Protein AF-A0A8B8FB03-F1 (afdb_monomer_lite)

Organism: NCBI:txid143950

Sequence (115 aa):
MIAVYEKSVIKLVQILDERIKDPSCRKMLEDMKKDVNISDNSKNSIVLYLLRALFVPTTKKAYVDSSGKRCLQKCSIKDSQNSLVMVANTIIELEENMKSRKQKNIPIQPCMLIL

Structure (mmCIF, N/CA/C/O backbone):
data_AF-A0A8B8FB03-F1
#
_entry.id   AF-A0A8B8FB03-F1
#
loop_
_atom_site.group_PDB
_atom_site.id
_atom_site.type_symbol
_atom_site.label_atom_id
_atom_site.label_alt_id
_atom_site.label_comp_id
_atom_site.label_asym_id
_atom_site.label_entity_id
_atom_site.label_seq_id
_atom_site.pdbx_PDB_ins_code
_atom_site.Cartn_x
_atom_site.Cartn_y
_atom_site.Cartn_z
_atom_site.occupancy
_atom_site.B_iso_or_equiv
_atom_site.auth_seq_id
_atom_site.auth_comp_id
_atom_site.auth_asym_id
_atom_site.auth_atom_id
_atom_site.pdbx_PDB_model_num
ATOM 1 N N . MET A 1 1 ? 10.952 -20.623 -6.012 1.00 57.97 1 MET A N 1
ATOM 2 C CA . MET A 1 1 ? 10.113 -19.673 -5.243 1.00 57.97 1 MET A CA 1
ATOM 3 C C . MET A 1 1 ? 10.272 -18.239 -5.763 1.00 57.97 1 MET A C 1
ATOM 5 O O . MET A 1 1 ? 9.269 -17.646 -6.127 1.00 57.97 1 MET A O 1
ATOM 9 N N . ILE A 1 2 ? 11.501 -17.726 -5.928 1.00 59.50 2 ILE A N 1
ATOM 10 C CA . ILE A 1 2 ? 11.785 -16.369 -6.457 1.00 59.50 2 ILE A CA 1
ATOM 11 C C . ILE A 1 2 ? 11.278 -16.157 -7.900 1.00 59.50 2 ILE A C 1
ATOM 13 O O . ILE A 1 2 ? 10.532 -15.219 -8.153 1.00 59.50 2 ILE A O 1
ATOM 17 N N . ALA A 1 3 ? 11.537 -17.093 -8.820 1.00 64.00 3 ALA A N 1
ATOM 18 C CA . ALA A 1 3 ? 11.072 -16.987 -10.215 1.00 64.00 3 ALA A CA 1
ATOM 19 C C . ALA A 1 3 ? 9.532 -16.954 -10.383 1.00 64.00 3 ALA A C 1
ATOM 21 O O . ALA A 1 3 ? 9.011 -16.501 -11.402 1.00 64.00 3 ALA A O 1
ATOM 22 N N . VAL A 1 4 ? 8.780 -17.451 -9.392 1.00 75.62 4 VAL A N 1
ATOM 23 C CA . VAL A 1 4 ? 7.307 -17.371 -9.381 1.00 75.62 4 VAL A CA 1
ATOM 24 C C . VAL A 1 4 ? 6.859 -15.966 -8.981 1.00 75.62 4 VAL A C 1
ATOM 26 O O . VAL A 1 4 ? 5.911 -15.433 -9.559 1.00 75.62 4 VAL A O 1
ATOM 29 N N . TYR A 1 5 ? 7.563 -15.354 -8.028 1.00 76.31 5 TYR A N 1
ATOM 30 C CA . TYR A 1 5 ? 7.312 -13.987 -7.594 1.00 76.31 5 TYR A CA 1
ATOM 31 C C . TYR A 1 5 ? 7.580 -12.984 -8.723 1.00 76.31 5 TYR A C 1
ATOM 33 O O . TYR A 1 5 ? 6.696 -12.194 -9.030 1.00 76.31 5 TYR A O 1
ATOM 41 N N . GLU A 1 6 ? 8.708 -13.082 -9.430 1.00 77.81 6 GLU A N 1
ATOM 42 C CA . GLU A 1 6 ? 9.047 -12.171 -10.541 1.00 77.81 6 GLU A CA 1
ATOM 43 C C . GLU A 1 6 ? 7.978 -12.160 -11.646 1.00 77.81 6 GLU A C 1
ATOM 45 O O . GLU A 1 6 ? 7.510 -11.101 -12.069 1.00 77.81 6 GLU A O 1
ATOM 50 N N . LYS A 1 7 ? 7.503 -13.345 -12.056 1.00 80.81 7 LYS A N 1
ATOM 51 C CA . LYS A 1 7 ? 6.396 -13.467 -13.022 1.00 80.81 7 LYS A CA 1
ATOM 52 C C . LYS A 1 7 ? 5.089 -12.879 -12.487 1.00 80.81 7 LYS A C 1
ATOM 54 O O . LYS A 1 7 ? 4.295 -12.334 -13.255 1.00 80.81 7 LYS A O 1
ATOM 59 N N . SER A 1 8 ? 4.854 -13.005 -11.184 1.00 83.88 8 SER A N 1
ATOM 60 C CA . SER A 1 8 ? 3.655 -12.479 -10.530 1.00 83.88 8 SER A CA 1
ATOM 61 C C . SER A 1 8 ? 3.700 -10.957 -10.405 1.00 83.88 8 SER A C 1
ATOM 63 O O . SER A 1 8 ? 2.679 -10.316 -10.626 1.00 83.88 8 SER A O 1
ATOM 65 N N . VAL A 1 9 ? 4.869 -10.367 -10.137 1.00 84.38 9 VAL A N 1
ATOM 66 C CA . VAL A 1 9 ? 5.064 -8.911 -10.045 1.00 84.38 9 VAL A CA 1
ATOM 67 C C . VAL A 1 9 ? 4.751 -8.225 -11.368 1.00 84.38 9 VAL A C 1
ATOM 69 O O . VAL A 1 9 ? 4.078 -7.201 -11.360 1.00 84.38 9 VAL A O 1
ATOM 72 N N . ILE A 1 10 ? 5.158 -8.794 -12.507 1.00 87.00 10 ILE A N 1
ATOM 73 C CA . ILE A 1 10 ? 4.839 -8.219 -13.826 1.00 87.00 10 ILE A CA 1
ATOM 74 C C . ILE A 1 10 ? 3.320 -8.120 -14.018 1.00 87.00 10 ILE A C 1
ATOM 76 O O . ILE A 1 10 ? 2.802 -7.055 -14.353 1.00 87.00 10 ILE A O 1
ATOM 80 N N . LYS A 1 11 ? 2.594 -9.212 -13.743 1.00 89.19 11 LYS A N 1
ATOM 81 C CA . LYS A 1 11 ? 1.123 -9.223 -13.800 1.00 89.19 11 LYS A CA 1
ATOM 82 C C . LYS A 1 11 ? 0.510 -8.254 -12.793 1.00 89.19 11 LYS A C 1
ATOM 84 O O . LYS A 1 11 ? -0.472 -7.587 -13.094 1.00 89.19 11 LYS A O 1
ATOM 89 N N . LEU A 1 12 ? 1.089 -8.165 -11.600 1.00 88.44 12 LEU A N 1
ATOM 90 C CA . LEU A 1 12 ? 0.611 -7.272 -10.554 1.00 88.44 12 LEU A CA 1
ATOM 91 C C . LEU A 1 12 ? 0.745 -5.805 -10.973 1.00 88.44 12 LEU A C 1
ATOM 93 O O . LEU A 1 12 ? -0.200 -5.046 -10.802 1.00 88.44 12 LEU A O 1
ATOM 97 N N . VAL A 1 13 ? 1.868 -5.418 -11.581 1.00 90.75 13 VAL A N 1
ATOM 98 C CA . VAL A 1 13 ? 2.080 -4.065 -12.118 1.00 90.75 13 VAL A CA 1
ATOM 99 C C . VAL A 1 13 ? 1.054 -3.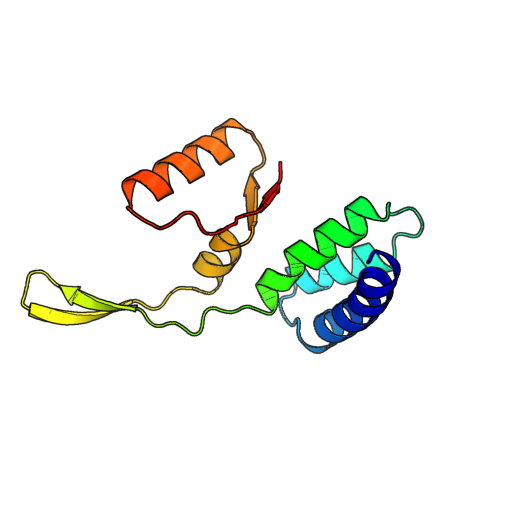734 -13.202 1.00 90.75 13 VAL A C 1
ATOM 101 O O . VAL A 1 13 ? 0.512 -2.633 -13.186 1.00 90.75 13 VAL A O 1
ATOM 104 N N . GLN A 1 14 ? 0.730 -4.679 -14.089 1.00 91.50 14 GLN A N 1
ATOM 105 C CA . GLN A 1 14 ? -0.337 -4.495 -15.084 1.00 91.50 14 GLN A CA 1
ATOM 106 C C . GLN A 1 14 ? -1.698 -4.255 -14.415 1.00 91.50 14 GLN A C 1
ATOM 108 O O . GLN A 1 14 ? -2.388 -3.292 -14.737 1.00 91.50 14 GLN A O 1
ATOM 113 N N . ILE A 1 15 ? -2.055 -5.071 -13.416 1.00 90.94 15 ILE A N 1
ATOM 114 C CA . ILE A 1 15 ? -3.303 -4.902 -12.656 1.00 90.94 15 ILE A CA 1
ATOM 115 C C . ILE A 1 15 ? -3.341 -3.535 -11.959 1.00 90.94 15 ILE A C 1
ATOM 117 O O . ILE A 1 15 ? -4.373 -2.864 -11.980 1.00 90.94 15 ILE A O 1
ATOM 121 N N . LEU A 1 16 ? -2.235 -3.113 -11.340 1.00 90.75 16 LEU A N 1
ATOM 122 C CA . LEU A 1 16 ? -2.126 -1.806 -10.688 1.00 90.75 16 LEU A CA 1
ATOM 123 C C . LEU A 1 16 ? -2.351 -0.674 -11.698 1.00 90.75 16 LEU A C 1
ATOM 125 O O . LEU A 1 16 ? -3.097 0.259 -11.404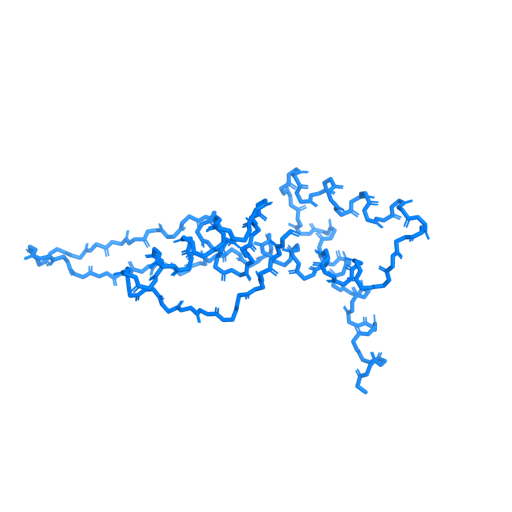 1.00 90.75 16 LEU A O 1
ATOM 129 N N . ASP A 1 17 ? -1.776 -0.783 -12.892 1.00 91.50 17 ASP A N 1
ATOM 130 C CA . ASP A 1 17 ? -1.907 0.222 -13.946 1.00 91.50 17 ASP A CA 1
ATOM 131 C C . ASP A 1 17 ? -3.335 0.348 -14.494 1.00 91.50 17 ASP A C 1
ATOM 133 O O . ASP A 1 17 ? -3.794 1.444 -14.812 1.00 91.50 17 ASP A O 1
ATOM 137 N N . GLU A 1 18 ? -4.080 -0.752 -14.563 1.00 91.38 18 GLU A N 1
ATOM 138 C CA . GLU A 1 18 ? -5.477 -0.742 -15.010 1.00 91.38 18 GLU A CA 1
ATOM 139 C C . GLU A 1 18 ? -6.439 -0.250 -13.920 1.00 91.38 18 GLU A C 1
ATOM 141 O O . GLU A 1 18 ? -7.424 0.444 -14.196 1.00 91.38 18 GLU A O 1
ATOM 146 N N . ARG A 1 19 ? -6.194 -0.645 -12.666 1.00 88.00 19 ARG A N 1
ATOM 147 C CA . ARG A 1 19 ? -7.177 -0.523 -11.580 1.00 88.00 19 ARG A CA 1
ATOM 148 C C . ARG A 1 19 ? -6.973 0.700 -10.695 1.00 88.00 19 ARG A C 1
ATOM 150 O O . ARG A 1 19 ? -7.959 1.196 -10.144 1.00 88.00 19 ARG A O 1
ATOM 157 N N . ILE A 1 20 ? -5.748 1.208 -10.549 1.00 87.94 20 ILE A N 1
ATOM 158 C CA . ILE A 1 20 ? -5.492 2.399 -9.735 1.00 87.94 20 ILE A CA 1
ATOM 159 C C . ILE A 1 20 ? -5.984 3.643 -10.477 1.00 87.94 20 ILE A C 1
ATOM 161 O O . ILE A 1 20 ? -5.550 3.964 -11.584 1.00 87.94 20 ILE A O 1
ATOM 165 N N . LYS A 1 21 ? -6.886 4.379 -9.824 1.00 85.56 21 LYS A N 1
ATOM 166 C CA . LYS A 1 21 ? -7.411 5.671 -10.299 1.00 85.56 21 LYS A CA 1
ATOM 167 C C . LYS A 1 21 ? -7.025 6.844 -9.400 1.00 85.56 21 LYS A C 1
ATOM 169 O O . LYS A 1 21 ? -7.225 7.988 -9.784 1.00 85.56 21 LYS A O 1
ATOM 174 N N . ASP A 1 22 ? -6.486 6.560 -8.215 1.00 84.25 22 ASP A N 1
ATOM 175 C CA . ASP A 1 22 ? -6.027 7.588 -7.286 1.00 84.25 22 ASP A CA 1
ATOM 176 C C . ASP A 1 22 ? -4.834 8.362 -7.889 1.00 84.25 22 ASP A C 1
ATOM 178 O O . ASP A 1 22 ? -3.840 7.723 -8.253 1.00 84.25 22 ASP A O 1
ATOM 182 N N . PRO A 1 23 ? -4.899 9.706 -8.003 1.00 85.94 23 PRO A N 1
ATOM 183 C CA . PRO A 1 23 ? -3.854 10.499 -8.654 1.00 85.94 23 PRO A CA 1
ATOM 184 C C . PRO A 1 23 ? -2.477 10.378 -7.993 1.00 85.94 23 PRO A C 1
ATOM 186 O O . PRO A 1 23 ? -1.463 10.343 -8.690 1.00 85.94 23 PRO A O 1
ATOM 189 N N . SER A 1 24 ? -2.431 10.284 -6.660 1.00 85.50 24 SER A N 1
ATOM 190 C CA . SER A 1 24 ? -1.174 10.167 -5.910 1.00 85.50 24 SER A CA 1
ATOM 191 C C . SER A 1 24 ? -0.506 8.815 -6.173 1.00 85.50 24 SER A C 1
ATOM 193 O O . SER A 1 24 ? 0.668 8.749 -6.539 1.00 85.50 24 SER A O 1
ATOM 195 N N . CYS A 1 25 ? -1.281 7.731 -6.098 1.00 87.19 25 CYS A N 1
ATOM 196 C CA . CYS A 1 25 ? -0.801 6.382 -6.397 1.00 87.19 25 CYS A CA 1
ATOM 197 C C . CYS A 1 25 ? -0.410 6.217 -7.878 1.00 87.19 25 CYS A C 1
ATOM 199 O O . CYS A 1 25 ? 0.581 5.554 -8.177 1.00 87.19 25 CYS A O 1
ATOM 201 N N . ARG A 1 26 ? -1.148 6.847 -8.805 1.00 91.62 26 ARG A N 1
ATOM 202 C CA . ARG A 1 26 ? -0.805 6.890 -10.237 1.00 91.62 26 ARG A CA 1
ATOM 203 C C . ARG A 1 26 ? 0.537 7.559 -10.479 1.00 91.62 26 ARG A C 1
ATOM 205 O O . ARG A 1 26 ? 1.363 6.994 -11.184 1.00 91.62 26 ARG A O 1
ATOM 212 N N . LYS A 1 27 ? 0.759 8.730 -9.877 1.00 91.81 27 LYS A N 1
ATOM 213 C CA . LYS A 1 27 ? 2.032 9.444 -9.992 1.00 91.81 27 LYS A CA 1
ATOM 214 C C . LYS A 1 27 ? 3.192 8.561 -9.529 1.00 91.81 27 LYS A C 1
ATOM 216 O O . LYS A 1 27 ? 4.156 8.402 -10.262 1.00 91.81 27 LYS A O 1
ATOM 221 N N . MET A 1 28 ? 3.044 7.902 -8.379 1.00 90.56 28 MET A N 1
ATOM 222 C CA . MET A 1 28 ? 4.069 7.005 -7.842 1.00 90.56 28 MET A CA 1
ATOM 223 C C . MET A 1 28 ? 4.359 5.801 -8.757 1.00 90.56 28 MET A C 1
ATOM 225 O O . MET A 1 28 ? 5.513 5.407 -8.901 1.00 90.56 28 MET A O 1
ATOM 229 N N . LEU A 1 29 ? 3.332 5.229 -9.399 1.00 91.81 29 LEU A N 1
ATOM 230 C CA . LEU A 1 29 ? 3.502 4.138 -10.364 1.00 91.81 29 LEU A CA 1
ATOM 231 C C . LEU A 1 29 ? 4.243 4.601 -11.628 1.00 91.81 29 LEU A C 1
ATOM 233 O O . LEU A 1 29 ? 5.098 3.881 -12.138 1.00 91.81 29 LEU A O 1
ATOM 237 N N . GLU A 1 30 ? 3.927 5.794 -12.127 1.00 92.56 30 GLU A N 1
ATOM 238 C CA . GLU A 1 30 ? 4.589 6.375 -13.297 1.00 92.56 30 GLU A CA 1
ATOM 239 C C . GLU A 1 30 ? 6.039 6.767 -13.004 1.00 92.56 30 GLU A C 1
ATOM 241 O O . GLU A 1 30 ? 6.920 6.477 -13.812 1.00 92.56 30 GLU A O 1
ATOM 246 N N . ASP A 1 31 ? 6.307 7.356 -11.838 1.00 92.31 31 ASP A N 1
ATOM 247 C CA . ASP A 1 31 ? 7.664 7.686 -11.393 1.00 92.31 31 ASP A CA 1
ATOM 248 C C . ASP A 1 31 ? 8.513 6.405 -11.275 1.00 92.31 31 ASP A C 1
ATOM 250 O O . ASP A 1 31 ? 9.622 6.344 -11.802 1.00 92.31 31 ASP A O 1
ATOM 254 N N . MET A 1 32 ? 7.946 5.330 -10.707 1.00 92.38 32 MET A N 1
ATOM 255 C CA . MET A 1 32 ? 8.588 4.010 -10.630 1.00 92.38 32 MET A CA 1
ATOM 256 C C . MET A 1 32 ? 8.889 3.402 -12.011 1.00 92.38 32 MET A C 1
ATOM 258 O O . MET A 1 32 ? 9.901 2.727 -12.172 1.00 92.38 32 MET A O 1
ATOM 262 N N . LYS A 1 33 ? 8.011 3.586 -13.007 1.00 89.00 33 LYS A N 1
ATOM 263 C CA . LYS A 1 33 ? 8.219 3.071 -14.375 1.00 89.00 33 LYS A CA 1
ATOM 264 C C . LYS A 1 33 ? 9.279 3.862 -15.151 1.00 89.00 33 LYS A C 1
ATOM 266 O O . LYS A 1 33 ? 9.906 3.299 -16.044 1.00 89.00 33 LYS A O 1
ATOM 271 N N . LYS A 1 34 ? 9.425 5.159 -14.861 1.00 91.44 34 LYS A N 1
ATOM 272 C CA . LYS A 1 34 ? 10.357 6.066 -15.553 1.00 91.44 34 LYS A CA 1
ATOM 273 C C . LYS A 1 34 ? 11.772 6.014 -14.989 1.00 91.44 34 LYS A C 1
ATOM 275 O O . LYS A 1 34 ? 12.713 6.315 -15.718 1.00 91.44 34 LYS A O 1
ATOM 280 N N . ASP A 1 35 ? 11.924 5.660 -13.718 1.00 90.31 35 ASP A N 1
ATOM 281 C CA . ASP A 1 35 ? 13.233 5.549 -13.087 1.00 90.31 35 ASP A CA 1
ATOM 282 C C . ASP A 1 35 ? 13.967 4.278 -13.548 1.00 90.31 35 ASP A C 1
ATOM 284 O O . ASP A 1 35 ? 13.633 3.159 -13.162 1.00 90.31 35 ASP A O 1
ATOM 288 N N . VAL A 1 36 ? 14.986 4.462 -14.390 1.00 82.31 36 VAL A N 1
ATOM 289 C CA . VAL A 1 36 ? 15.825 3.380 -14.935 1.00 82.31 36 VAL A CA 1
ATOM 290 C C . VAL A 1 36 ? 16.784 2.814 -13.878 1.00 82.31 36 VAL A C 1
ATOM 292 O O . VAL A 1 36 ? 17.227 1.675 -14.008 1.00 82.31 36 VAL A O 1
ATOM 295 N N . ASN A 1 37 ? 17.085 3.576 -12.822 1.00 88.56 37 ASN A N 1
ATOM 296 C CA . ASN A 1 37 ? 18.060 3.214 -11.789 1.00 88.56 37 ASN A CA 1
ATOM 297 C C . ASN A 1 37 ? 17.407 2.712 -10.494 1.00 88.56 37 ASN A C 1
ATOM 299 O O . ASN A 1 37 ? 18.095 2.512 -9.489 1.00 88.56 37 ASN A O 1
ATOM 303 N N . ILE A 1 38 ? 16.088 2.520 -10.488 1.00 87.62 38 ILE A N 1
ATOM 304 C CA . ILE A 1 38 ? 15.385 2.046 -9.305 1.00 87.62 38 ILE A CA 1
ATOM 305 C C . ILE A 1 38 ? 15.843 0.633 -8.928 1.00 87.62 38 ILE A C 1
ATOM 307 O O . ILE A 1 38 ? 15.859 -0.282 -9.750 1.00 87.62 38 ILE A O 1
ATOM 311 N N . SER A 1 39 ? 16.196 0.436 -7.657 1.00 88.62 39 SER A N 1
ATOM 312 C CA . SER A 1 39 ? 16.546 -0.897 -7.163 1.00 88.62 39 SER A CA 1
ATOM 313 C C . SER A 1 39 ? 15.327 -1.827 -7.164 1.00 88.62 39 SER A C 1
ATOM 315 O O . SER A 1 39 ? 14.196 -1.389 -6.920 1.00 88.62 39 SER A O 1
ATOM 317 N N . ASP A 1 40 ? 15.551 -3.130 -7.340 1.00 84.25 40 ASP A N 1
ATOM 318 C CA . ASP A 1 40 ? 14.476 -4.127 -7.265 1.00 84.25 40 ASP A CA 1
ATOM 319 C C . ASP A 1 40 ? 13.741 -4.088 -5.918 1.00 84.25 40 ASP A C 1
ATOM 321 O O . ASP A 1 40 ? 12.521 -4.242 -5.862 1.00 84.25 40 ASP A O 1
ATOM 325 N N . ASN A 1 41 ? 14.456 -3.807 -4.825 1.00 84.69 41 ASN A N 1
ATOM 326 C CA . ASN A 1 41 ? 13.862 -3.667 -3.495 1.00 84.69 41 ASN A CA 1
ATOM 327 C C . ASN A 1 41 ? 12.916 -2.464 -3.419 1.00 84.69 41 ASN A C 1
ATOM 329 O O . ASN A 1 41 ? 11.804 -2.580 -2.897 1.00 84.69 41 ASN A O 1
ATOM 333 N N . SER A 1 42 ? 13.326 -1.321 -3.970 1.00 85.00 42 SER A N 1
ATOM 334 C CA . SER A 1 42 ? 12.492 -0.117 -4.029 1.00 85.00 42 SER A CA 1
ATOM 335 C C . SER A 1 42 ? 11.246 -0.367 -4.875 1.00 85.00 42 SER A C 1
ATOM 337 O O . SER A 1 42 ? 10.133 -0.072 -4.442 1.00 85.00 42 SER A O 1
ATOM 339 N N . LYS A 1 43 ? 11.413 -0.997 -6.041 1.00 87.50 43 LYS A N 1
ATOM 340 C CA . LYS A 1 43 ? 10.309 -1.370 -6.931 1.00 87.50 43 LYS A CA 1
ATOM 341 C C . LYS A 1 43 ? 9.316 -2.306 -6.242 1.00 87.50 43 LYS A C 1
ATOM 343 O O . LYS A 1 43 ? 8.114 -2.052 -6.265 1.00 87.50 43 LYS A O 1
ATOM 348 N N . ASN A 1 44 ? 9.807 -3.347 -5.573 1.00 86.00 44 ASN A N 1
ATOM 349 C CA . ASN A 1 44 ? 8.974 -4.278 -4.812 1.00 86.00 44 ASN A CA 1
ATOM 350 C C . ASN A 1 44 ? 8.214 -3.574 -3.681 1.00 86.00 44 ASN A C 1
ATOM 352 O O . ASN A 1 44 ? 7.020 -3.808 -3.504 1.00 86.00 44 ASN A O 1
ATOM 356 N N . SER A 1 45 ? 8.874 -2.667 -2.962 1.00 83.94 45 SER A N 1
ATOM 357 C CA . SER A 1 45 ? 8.261 -1.896 -1.877 1.00 83.94 45 SER A CA 1
ATOM 358 C C . SER A 1 45 ? 7.146 -0.980 -2.387 1.00 83.94 45 SER A C 1
ATOM 360 O O . SER A 1 45 ? 6.066 -0.939 -1.798 1.00 83.94 45 SER A O 1
ATOM 362 N N . ILE A 1 46 ? 7.359 -0.301 -3.519 1.00 87.50 46 ILE A N 1
ATOM 363 C CA . ILE A 1 46 ? 6.334 0.534 -4.163 1.00 87.50 46 ILE A CA 1
ATOM 364 C C . ILE A 1 46 ? 5.151 -0.323 -4.615 1.00 87.50 46 ILE A C 1
ATOM 366 O O . ILE A 1 46 ? 4.005 0.018 -4.334 1.00 87.50 46 ILE A O 1
ATOM 370 N N . VAL A 1 47 ? 5.402 -1.457 -5.270 1.00 87.81 47 VAL A N 1
ATOM 371 C CA . VAL A 1 47 ? 4.342 -2.375 -5.709 1.00 87.81 47 VAL A CA 1
ATOM 372 C C . VAL A 1 47 ? 3.503 -2.855 -4.522 1.00 87.81 47 VAL A C 1
ATOM 374 O O . VAL A 1 47 ? 2.274 -2.789 -4.577 1.00 87.81 47 VAL A O 1
ATOM 377 N N . LEU A 1 48 ? 4.148 -3.274 -3.431 1.00 83.88 48 LEU A N 1
ATOM 378 C CA . LEU A 1 48 ? 3.475 -3.694 -2.201 1.00 83.88 48 LEU A CA 1
ATOM 379 C C . LEU A 1 48 ? 2.686 -2.553 -1.550 1.00 83.88 48 LEU A C 1
ATOM 381 O O . LEU A 1 48 ? 1.569 -2.765 -1.081 1.00 83.88 48 LEU A O 1
ATOM 385 N N . TYR A 1 49 ? 3.225 -1.336 -1.561 1.00 83.75 49 TYR A N 1
ATOM 386 C CA . TYR A 1 49 ? 2.528 -0.152 -1.073 1.00 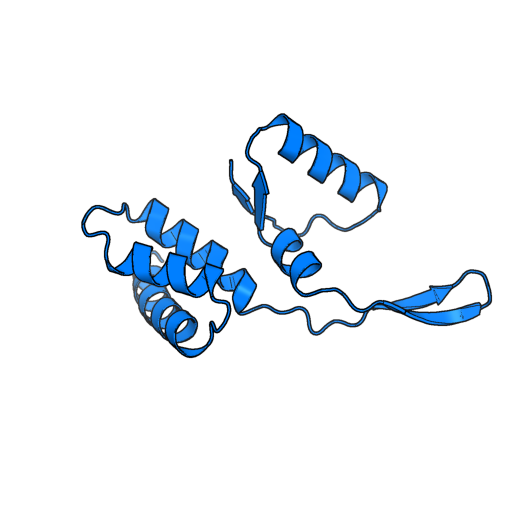83.75 49 TYR A CA 1
ATOM 387 C C . TYR A 1 49 ? 1.274 0.157 -1.894 1.00 83.75 49 TYR A C 1
ATOM 389 O O . TYR A 1 49 ? 0.208 0.402 -1.329 1.00 83.75 49 TYR A O 1
ATOM 397 N N . LEU A 1 50 ? 1.368 0.099 -3.224 1.00 86.75 50 LEU A N 1
ATOM 398 C CA . LEU A 1 50 ? 0.270 0.415 -4.137 1.00 86.75 50 LEU A CA 1
ATOM 399 C C . LEU A 1 50 ? -0.899 -0.580 -4.047 1.00 86.75 50 LEU A C 1
ATOM 401 O O . LEU A 1 50 ? -2.026 -0.215 -4.386 1.00 86.75 50 LEU A O 1
ATOM 405 N N . LEU A 1 51 ? -0.692 -1.785 -3.502 1.00 82.81 51 LEU A N 1
ATOM 406 C CA . LEU A 1 51 ? -1.779 -2.729 -3.204 1.00 82.81 51 LEU A CA 1
ATOM 407 C C . LEU A 1 51 ? -2.873 -2.117 -2.324 1.00 82.81 51 LEU A C 1
ATOM 409 O O . LEU A 1 51 ? -4.045 -2.472 -2.462 1.00 82.81 51 LEU A O 1
ATOM 413 N N . ARG A 1 52 ? -2.531 -1.144 -1.472 1.00 77.88 52 ARG A N 1
ATOM 414 C CA . ARG A 1 52 ? -3.502 -0.423 -0.638 1.00 77.88 52 ARG A CA 1
ATOM 415 C C . ARG A 1 52 ? -4.567 0.326 -1.450 1.00 77.88 52 ARG A C 1
ATOM 417 O O . ARG A 1 52 ? -5.640 0.619 -0.932 1.00 77.88 52 ARG A O 1
ATOM 424 N N . ALA A 1 53 ? -4.264 0.681 -2.700 1.00 79.19 53 ALA A N 1
ATOM 425 C CA . ALA A 1 53 ? -5.205 1.334 -3.604 1.00 79.19 53 ALA A CA 1
ATOM 426 C C . ALA A 1 53 ? -6.153 0.327 -4.280 1.00 79.19 53 ALA A C 1
ATOM 428 O O . ALA A 1 53 ? -7.231 0.715 -4.723 1.00 79.19 53 ALA A O 1
ATOM 429 N N . LEU A 1 54 ? -5.776 -0.956 -4.334 1.00 78.06 54 LEU A N 1
ATOM 430 C CA . LEU A 1 54 ? -6.626 -2.043 -4.829 1.00 78.06 54 LEU A CA 1
ATOM 431 C C . LEU A 1 54 ? -7.513 -2.618 -3.7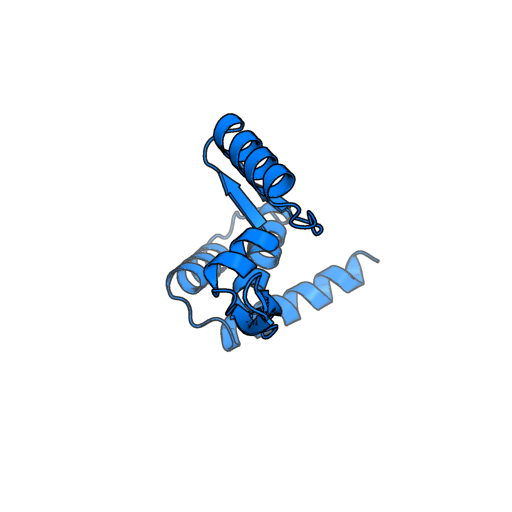24 1.00 78.06 54 LEU A C 1
ATOM 433 O O . LEU A 1 54 ? -8.695 -2.883 -3.942 1.00 78.06 54 LEU A O 1
ATOM 437 N N . PHE A 1 55 ? -6.951 -2.801 -2.529 1.00 71.31 55 PHE A N 1
ATOM 438 C CA . PHE A 1 55 ? -7.644 -3.379 -1.382 1.00 71.31 55 PHE A CA 1
ATOM 439 C C . PHE A 1 55 ? -8.397 -2.311 -0.591 1.00 71.31 55 PHE A C 1
ATOM 441 O O . PHE A 1 55 ? -8.037 -1.944 0.528 1.00 71.31 55 PHE A O 1
ATOM 448 N N . VAL A 1 56 ? -9.479 -1.815 -1.189 1.00 63.91 56 VAL A N 1
ATOM 449 C CA . VAL A 1 56 ? -10.462 -0.991 -0.482 1.00 63.91 56 VAL A CA 1
ATOM 450 C C . VAL A 1 56 ? -11.243 -1.900 0.475 1.00 63.91 56 VAL A C 1
ATOM 452 O O . VAL A 1 56 ? -11.742 -2.942 0.039 1.00 63.91 56 VAL A O 1
ATOM 455 N N . PRO A 1 57 ? -11.393 -1.550 1.765 1.00 55.84 57 PRO A N 1
ATOM 456 C CA . PRO A 1 57 ? -12.122 -2.391 2.687 1.00 55.84 57 PRO A CA 1
ATOM 457 C C . PRO A 1 57 ? -13.596 -2.255 2.327 1.00 55.84 57 PRO A C 1
ATOM 459 O O . PRO A 1 57 ? -14.208 -1.191 2.420 1.00 55.84 57 PRO A O 1
ATOM 462 N N . THR A 1 58 ? -14.184 -3.357 1.893 1.00 53.03 58 THR A N 1
ATOM 463 C CA . THR A 1 58 ? -15.630 -3.462 1.690 1.00 53.03 58 THR A CA 1
ATOM 464 C C . THR A 1 58 ? -16.356 -3.783 2.998 1.00 53.03 58 THR A C 1
ATOM 466 O O . THR A 1 58 ? -17.588 -3.768 3.053 1.00 53.03 58 THR A O 1
ATOM 469 N N . THR A 1 59 ? -15.609 -4.049 4.074 1.00 51.25 59 THR A N 1
ATOM 470 C CA . THR A 1 59 ? -16.133 -4.453 5.374 1.00 51.25 59 THR A CA 1
ATOM 471 C C . THR A 1 59 ? -16.728 -3.267 6.123 1.00 51.25 59 THR A C 1
ATOM 473 O O . THR A 1 59 ? -16.054 -2.423 6.709 1.00 51.25 59 THR A O 1
ATOM 476 N N . LYS A 1 60 ? -18.058 -3.228 6.128 1.00 57.16 60 LYS A N 1
ATOM 477 C CA . LYS A 1 60 ? -18.843 -2.432 7.067 1.00 57.16 60 LYS A CA 1
ATOM 478 C C . LYS A 1 60 ? -18.830 -3.159 8.413 1.00 57.16 60 LYS A C 1
ATOM 480 O O . LYS A 1 60 ? -19.305 -4.291 8.489 1.00 57.16 60 LYS A O 1
ATOM 485 N N . LYS A 1 61 ? -18.310 -2.539 9.473 1.00 63.62 61 LYS A N 1
ATOM 486 C CA . LYS A 1 61 ? -18.385 -3.126 10.819 1.00 63.62 61 LYS A CA 1
ATOM 487 C C . LYS A 1 61 ? -19.748 -2.788 11.416 1.00 63.62 61 LYS A C 1
ATOM 489 O O . LYS A 1 61 ? -20.017 -1.632 11.735 1.00 63.62 61 LYS A O 1
ATOM 494 N N . ALA A 1 62 ? -20.615 -3.786 11.540 1.00 66.75 62 ALA A N 1
ATOM 495 C CA . ALA A 1 62 ? -21.851 -3.654 12.299 1.00 66.75 62 ALA A CA 1
ATOM 496 C C . ALA A 1 62 ? -21.556 -3.886 13.787 1.00 66.75 62 ALA A C 1
ATOM 498 O O . ALA A 1 62 ? -20.867 -4.843 14.138 1.00 66.75 62 ALA A O 1
ATOM 499 N N . TYR A 1 63 ? -22.056 -3.015 14.657 1.00 80.75 63 TYR A N 1
ATOM 500 C CA . TYR A 1 63 ? -21.976 -3.177 16.108 1.00 80.75 63 TYR A CA 1
ATOM 501 C C . TYR A 1 63 ? -23.260 -2.672 16.762 1.00 80.75 63 TYR A C 1
ATOM 503 O O . TYR A 1 63 ? -24.034 -1.943 16.146 1.00 80.75 63 TYR A O 1
ATOM 511 N N . VAL A 1 64 ? -23.504 -3.082 18.001 1.00 81.81 64 VAL A N 1
ATOM 512 C CA . VAL A 1 64 ? -24.589 -2.543 18.822 1.00 81.81 64 VAL A CA 1
ATOM 513 C C . VAL A 1 64 ? -23.955 -1.566 19.802 1.00 81.81 64 VAL A C 1
ATOM 515 O O . VAL A 1 64 ? -22.969 -1.914 20.451 1.00 81.81 64 VAL A O 1
ATOM 518 N N . ASP A 1 65 ? -24.446 -0.331 19.838 1.00 82.12 65 ASP A N 1
ATOM 519 C CA . ASP A 1 65 ? -23.942 0.670 20.778 1.00 82.12 65 ASP A CA 1
ATOM 520 C C . ASP A 1 65 ? -24.473 0.441 22.205 1.00 82.12 65 ASP A C 1
ATOM 522 O O . ASP A 1 65 ? -25.298 -0.439 22.456 1.00 82.12 65 ASP A O 1
ATOM 526 N N . SER A 1 66 ? -23.998 1.244 23.158 1.00 85.56 66 SER A N 1
ATOM 527 C CA . SER A 1 66 ? -24.418 1.173 24.564 1.00 85.56 66 SER A CA 1
ATOM 528 C C . SER A 1 66 ? -25.906 1.471 24.787 1.00 85.56 66 SER A C 1
ATOM 530 O O . SER A 1 66 ? -26.422 1.166 25.858 1.00 85.56 66 SER A O 1
ATOM 532 N N . SER A 1 67 ? -26.603 2.032 23.793 1.00 85.25 67 SER A N 1
ATOM 533 C CA . SER A 1 67 ? -28.050 2.279 23.818 1.00 85.25 67 SER A CA 1
ATOM 534 C C . SER A 1 67 ? -28.871 1.147 23.184 1.00 85.25 67 SER A C 1
ATOM 536 O O . SER A 1 67 ? -30.096 1.229 23.125 1.00 85.25 67 SER A O 1
ATOM 538 N N . GLY A 1 68 ? -28.219 0.081 22.706 1.00 85.19 68 GLY A N 1
ATOM 539 C CA . GLY A 1 68 ? -28.874 -1.053 22.052 1.00 85.19 68 GLY A CA 1
ATOM 540 C C . GLY A 1 68 ? -29.157 -0.842 20.560 1.00 85.19 68 GLY A C 1
ATOM 541 O O . GLY A 1 68 ? -29.755 -1.709 19.916 1.00 85.19 68 GLY A O 1
ATOM 542 N N . LYS A 1 69 ? -28.715 0.273 19.965 1.00 87.25 69 LYS A N 1
ATOM 543 C CA . LYS A 1 69 ? -28.952 0.578 18.551 1.00 87.25 69 LYS A CA 1
ATOM 544 C C . LYS A 1 69 ? -27.896 -0.088 17.672 1.00 87.25 69 LYS A C 1
ATOM 546 O O . LYS A 1 69 ? -26.693 -0.000 17.917 1.00 87.25 69 LYS A O 1
ATOM 551 N N . ARG A 1 70 ? -28.350 -0.738 16.593 1.00 82.50 70 ARG A N 1
ATOM 552 C CA . ARG A 1 70 ? -27.458 -1.279 15.556 1.00 82.50 70 ARG A CA 1
ATOM 553 C C . ARG A 1 70 ? -26.840 -0.131 14.763 1.00 82.50 70 ARG A C 1
ATOM 555 O O . ARG A 1 70 ? -27.532 0.577 14.033 1.00 82.50 70 ARG A O 1
ATOM 562 N N . CYS A 1 71 ? -25.532 0.010 14.891 1.00 78.00 71 CYS A N 1
ATOM 563 C CA . CYS A 1 71 ? -24.714 0.990 14.205 1.00 78.00 71 CYS A CA 1
ATOM 564 C C .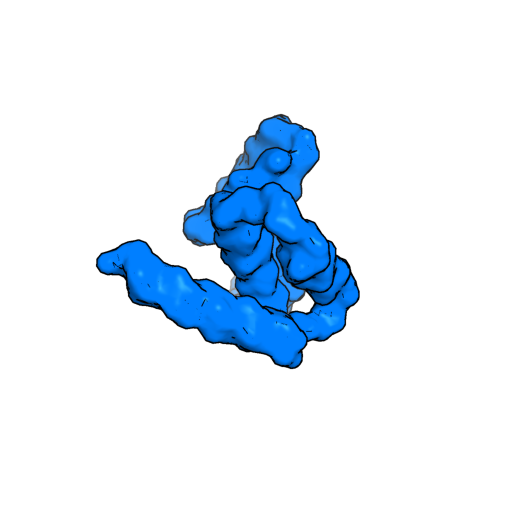 CYS A 1 71 ? -23.838 0.314 13.148 1.00 78.00 71 CYS A C 1
ATOM 566 O O . CYS A 1 71 ? -23.407 -0.832 13.288 1.00 78.00 71 CYS A O 1
ATOM 568 N N . LEU A 1 72 ? -23.573 1.044 12.066 1.00 74.81 72 LEU A N 1
ATOM 569 C CA . LEU A 1 72 ? -22.738 0.588 10.965 1.00 74.81 72 LEU A CA 1
ATOM 570 C C . LEU A 1 72 ? -21.557 1.544 10.817 1.00 74.81 72 LEU A C 1
ATOM 572 O O . LEU A 1 72 ? -21.707 2.654 10.306 1.00 74.81 72 LEU A O 1
ATOM 576 N N . GLN A 1 73 ? -20.377 1.112 11.250 1.00 71.19 73 GLN A N 1
ATOM 577 C CA . GLN A 1 73 ? -19.151 1.864 11.036 1.00 71.19 73 GLN A CA 1
ATOM 578 C C . GLN A 1 73 ? -18.663 1.614 9.610 1.00 71.19 73 GLN A C 1
ATOM 580 O O . GLN A 1 73 ? -18.295 0.496 9.236 1.00 71.19 73 GLN A O 1
ATOM 585 N N . LYS A 1 74 ? -18.678 2.673 8.800 1.00 61.44 74 LYS A N 1
ATOM 586 C CA . LYS A 1 74 ? -17.999 2.689 7.506 1.00 61.44 74 LYS A CA 1
ATOM 587 C C . LYS A 1 74 ? -16.511 2.913 7.773 1.00 61.44 74 LYS A C 1
ATOM 589 O O . LYS A 1 74 ? -16.148 3.965 8.290 1.00 61.44 74 LYS A O 1
ATOM 594 N N . CYS A 1 75 ? -15.666 1.944 7.440 1.00 59.28 75 CYS A N 1
ATOM 595 C CA . CYS A 1 75 ? -14.228 2.187 7.353 1.00 59.28 75 CYS A CA 1
ATOM 596 C C . CYS A 1 75 ? -13.972 3.106 6.156 1.00 59.28 75 CYS A C 1
ATOM 598 O O . CYS A 1 75 ? -14.480 2.846 5.062 1.00 59.28 75 CYS A O 1
ATOM 600 N N . SER A 1 76 ? -13.235 4.200 6.354 1.00 60.41 76 SER A N 1
ATOM 601 C CA . SER A 1 76 ? -12.826 5.026 5.220 1.00 60.41 76 SER A CA 1
ATOM 602 C C . SER A 1 76 ? -11.736 4.309 4.419 1.00 60.41 76 SER A C 1
ATOM 604 O O . SER A 1 76 ? -11.018 3.450 4.933 1.00 60.41 76 SER A O 1
ATOM 606 N N . ILE A 1 77 ? -11.579 4.689 3.149 1.00 61.59 77 ILE A N 1
ATOM 607 C CA . ILE A 1 77 ? -10.472 4.217 2.303 1.00 61.59 77 ILE A CA 1
ATOM 608 C C . ILE A 1 77 ? -9.130 4.488 3.008 1.00 61.59 77 ILE A C 1
ATOM 610 O O . ILE A 1 77 ? -8.267 3.615 3.057 1.00 61.59 77 ILE A O 1
ATOM 614 N N . LYS A 1 78 ? -9.003 5.661 3.642 1.00 63.62 78 LYS A N 1
ATOM 615 C CA . LYS A 1 78 ? -7.824 6.072 4.414 1.00 63.62 78 LYS A CA 1
ATOM 616 C C . LYS A 1 78 ? -7.544 5.140 5.600 1.00 63.62 78 LYS A C 1
ATOM 618 O O . LYS A 1 78 ? -6.389 4.793 5.834 1.00 63.62 78 LYS A O 1
ATOM 623 N N . ASP A 1 79 ? -8.577 4.684 6.309 1.00 61.59 79 ASP A N 1
ATOM 624 C CA . ASP A 1 79 ? -8.415 3.771 7.451 1.00 61.59 79 ASP A CA 1
ATOM 625 C C . ASP A 1 79 ? -7.841 2.410 7.025 1.00 61.59 79 ASP A C 1
ATOM 627 O O . ASP A 1 79 ? -6.995 1.856 7.725 1.00 61.59 79 ASP A O 1
ATOM 631 N N . SER A 1 80 ? -8.232 1.909 5.849 1.00 60.81 80 SER A N 1
ATOM 632 C CA . SER A 1 80 ? -7.672 0.680 5.258 1.00 60.81 80 SER A CA 1
ATOM 633 C C . SER A 1 80 ? -6.251 0.834 4.767 1.00 60.81 80 SER A C 1
ATOM 635 O O . SER A 1 80 ? -5.414 -0.052 4.915 1.00 60.81 80 SER A O 1
ATOM 637 N N . GLN A 1 81 ? -5.981 1.958 4.107 1.00 63.97 81 GLN A N 1
ATOM 638 C CA . GLN A 1 81 ? -4.666 2.203 3.540 1.00 63.97 81 GLN A CA 1
ATOM 639 C C . GLN A 1 81 ? -3.629 2.246 4.656 1.00 63.97 81 GLN A C 1
ATOM 641 O O . GLN A 1 81 ? -2.579 1.614 4.549 1.00 63.97 81 GLN A O 1
ATOM 646 N N . ASN A 1 82 ? -3.991 2.889 5.766 1.00 65.06 82 ASN A N 1
ATOM 647 C CA . ASN A 1 82 ? -3.174 2.931 6.964 1.00 65.06 82 ASN A CA 1
ATOM 648 C C . ASN A 1 82 ? -3.097 1.566 7.670 1.00 65.06 82 ASN A C 1
ATOM 650 O O . ASN A 1 82 ? -2.153 1.339 8.426 1.00 65.06 82 ASN A O 1
ATOM 654 N N . SER A 1 83 ? -4.073 0.660 7.524 1.00 65.06 83 SER A N 1
ATOM 655 C CA . SER A 1 83 ? -3.997 -0.667 8.157 1.00 65.06 83 SER A CA 1
ATOM 656 C C . SER A 1 83 ? -2.981 -1.587 7.480 1.00 65.06 83 SER A C 1
ATOM 658 O O . SER A 1 83 ? -2.388 -2.409 8.169 1.00 65.06 83 SER A O 1
ATOM 660 N N . LEU A 1 84 ? -2.745 -1.414 6.174 1.00 67.00 84 LEU A N 1
ATOM 661 C CA . LEU A 1 84 ? -1.793 -2.217 5.398 1.00 67.00 84 LEU A CA 1
ATOM 662 C C . LEU A 1 84 ? -0.357 -1.669 5.450 1.00 67.00 84 LEU A C 1
ATOM 664 O O . LEU A 1 84 ? 0.581 -2.442 5.636 1.00 67.00 84 LEU A O 1
ATOM 668 N N . VAL A 1 85 ? -0.178 -0.349 5.305 1.00 74.50 85 VAL A N 1
ATOM 669 C CA . VAL A 1 85 ? 1.143 0.300 5.367 1.00 74.50 85 VAL A CA 1
ATOM 670 C C . VAL A 1 85 ? 1.075 1.573 6.199 1.00 74.50 85 VAL A C 1
ATOM 672 O O . VAL A 1 85 ? 0.271 2.462 5.916 1.00 74.50 85 VAL A O 1
ATOM 675 N N . MET A 1 86 ? 1.941 1.672 7.203 1.00 76.19 86 MET A N 1
ATOM 676 C CA . MET A 1 86 ? 2.135 2.871 8.008 1.00 76.19 86 MET A CA 1
ATOM 677 C C . MET A 1 86 ? 3.405 3.571 7.536 1.00 76.19 86 MET A C 1
ATOM 679 O O . MET A 1 86 ? 4.498 3.024 7.661 1.00 76.19 86 MET A O 1
ATOM 683 N N . VAL A 1 87 ? 3.233 4.765 6.975 1.00 77.62 87 VAL A N 1
ATOM 684 C CA . VAL A 1 87 ? 4.331 5.636 6.549 1.00 77.62 87 VAL A CA 1
ATOM 685 C C . VAL A 1 87 ? 4.406 6.791 7.537 1.00 77.62 87 VAL A C 1
ATOM 687 O O . VAL A 1 87 ? 3.378 7.423 7.791 1.00 77.62 87 VAL A O 1
ATOM 690 N N . ALA A 1 88 ? 5.583 7.044 8.095 1.00 82.19 88 ALA A N 1
ATOM 691 C CA . ALA A 1 88 ? 5.826 8.134 9.034 1.00 82.19 88 ALA A CA 1
ATOM 692 C C . ALA A 1 88 ? 7.180 8.770 8.731 1.00 82.19 88 ALA A C 1
ATOM 694 O O . ALA A 1 88 ? 8.108 8.062 8.366 1.00 82.19 88 ALA A O 1
ATOM 695 N N . ASN A 1 89 ? 7.314 10.081 8.927 1.00 83.56 89 ASN A N 1
ATOM 696 C CA . ASN A 1 89 ? 8.576 10.773 8.633 1.00 83.56 89 ASN A CA 1
ATOM 697 C C . ASN A 1 89 ? 9.626 10.556 9.734 1.00 83.56 89 ASN A C 1
ATOM 699 O O . ASN A 1 89 ? 10.798 10.887 9.565 1.00 83.56 89 ASN A O 1
ATOM 703 N N . THR A 1 90 ? 9.197 10.076 10.907 1.00 87.62 90 THR A N 1
ATOM 704 C CA . THR A 1 90 ? 10.061 9.838 12.065 1.00 87.62 90 THR A CA 1
ATOM 705 C C . THR A 1 90 ? 9.665 8.565 12.804 1.00 87.62 90 THR A C 1
ATOM 707 O O . THR A 1 90 ? 8.510 8.137 12.787 1.00 87.62 90 THR A O 1
ATOM 710 N N . ILE A 1 91 ? 10.632 7.983 13.518 1.00 85.81 91 ILE A N 1
ATOM 711 C CA . ILE A 1 91 ? 10.415 6.778 14.331 1.00 85.81 91 ILE A CA 1
ATOM 712 C C . ILE A 1 91 ? 9.415 7.076 15.457 1.00 85.81 91 ILE A C 1
ATOM 714 O O . ILE A 1 91 ? 8.569 6.246 15.773 1.00 85.81 91 ILE A O 1
ATOM 718 N N . ILE A 1 92 ? 9.473 8.287 16.017 1.00 88.00 92 ILE A N 1
ATOM 719 C CA . ILE A 1 92 ? 8.587 8.740 17.095 1.00 88.00 92 ILE A CA 1
ATOM 720 C C . ILE A 1 92 ? 7.129 8.731 16.622 1.00 88.00 92 ILE A C 1
ATOM 722 O O . ILE A 1 92 ? 6.268 8.148 17.277 1.00 88.00 92 ILE A O 1
ATOM 726 N N . GLU A 1 93 ? 6.862 9.303 15.446 1.00 84.25 93 GLU A N 1
ATOM 727 C CA . GLU A 1 93 ? 5.524 9.322 14.847 1.00 84.25 93 GLU A CA 1
ATOM 728 C C . GLU A 1 93 ? 5.000 7.897 14.591 1.00 84.25 93 GLU A C 1
ATOM 730 O O . GLU A 1 93 ? 3.826 7.592 14.822 1.00 84.25 93 GLU A O 1
ATOM 735 N N . LEU A 1 94 ? 5.874 6.988 14.159 1.00 85.88 94 LEU A N 1
ATOM 736 C CA . LEU A 1 94 ? 5.529 5.585 13.955 1.00 85.88 94 LEU A CA 1
ATOM 737 C C . LEU A 1 94 ? 5.138 4.896 15.279 1.00 85.88 94 LEU A C 1
ATOM 739 O O . LEU A 1 94 ? 4.105 4.224 15.358 1.00 85.88 94 LEU A O 1
ATOM 743 N N . GLU A 1 95 ? 5.920 5.102 16.342 1.00 85.62 95 GLU A N 1
ATOM 744 C CA . GLU A 1 95 ? 5.639 4.553 17.672 1.00 85.62 95 GLU A CA 1
ATOM 745 C C . GLU A 1 95 ? 4.331 5.080 18.265 1.00 85.62 95 GLU A C 1
ATOM 747 O O . GLU A 1 95 ? 3.551 4.314 18.845 1.00 85.62 95 GLU A O 1
ATOM 752 N N . GLU A 1 96 ? 4.073 6.379 18.140 1.00 86.44 96 GLU A N 1
ATOM 753 C CA . GLU A 1 96 ? 2.837 7.004 18.614 1.00 86.44 96 GLU A CA 1
ATOM 754 C C . GLU A 1 96 ? 1.613 6.423 17.901 1.00 86.44 96 GLU A C 1
ATOM 756 O O . GLU A 1 96 ? 0.618 6.063 18.544 1.00 86.44 96 GLU A O 1
ATOM 761 N N . ASN A 1 97 ? 1.708 6.232 16.585 1.00 81.25 97 ASN A N 1
ATOM 762 C CA . ASN A 1 97 ? 0.656 5.607 15.794 1.00 81.25 97 ASN A CA 1
ATOM 763 C C . ASN A 1 97 ? 0.394 4.152 16.221 1.00 81.25 97 ASN A C 1
ATOM 765 O O . ASN A 1 97 ? -0.767 3.737 16.337 1.00 81.25 97 ASN A O 1
ATOM 769 N N . MET A 1 98 ? 1.442 3.376 16.516 1.00 81.00 98 MET A N 1
ATOM 770 C CA . MET A 1 98 ? 1.303 2.018 17.056 1.00 81.00 98 MET A CA 1
ATOM 771 C C . MET A 1 98 ? 0.654 2.015 18.448 1.00 81.00 98 MET A C 1
ATOM 773 O O . MET A 1 98 ? -0.273 1.233 18.695 1.00 81.00 98 MET A O 1
ATOM 777 N N . LYS A 1 99 ? 1.080 2.911 19.349 1.00 84.56 99 LYS A N 1
ATOM 778 C CA . LYS A 1 99 ? 0.503 3.066 20.698 1.00 84.56 99 LYS A CA 1
ATOM 779 C C . LYS A 1 99 ? -0.987 3.417 20.631 1.00 84.56 99 LYS A C 1
ATOM 781 O O . LYS A 1 99 ? -1.790 2.775 21.310 1.00 84.56 99 LYS A O 1
ATOM 786 N N . SER A 1 100 ? -1.374 4.351 19.760 1.00 82.25 100 SER A N 1
ATOM 787 C CA . SER A 1 100 ? -2.775 4.745 19.539 1.00 82.25 100 SER A CA 1
ATOM 788 C C . SER A 1 100 ? -3.653 3.568 19.093 1.00 82.25 100 SER A C 1
ATOM 790 O O . SER A 1 100 ? -4.778 3.401 19.570 1.00 82.25 100 SER A O 1
ATOM 792 N N . ARG A 1 101 ? -3.144 2.697 18.209 1.00 76.88 101 ARG A N 1
ATOM 793 C CA . ARG A 1 101 ? -3.877 1.498 17.762 1.00 76.88 101 ARG A CA 1
ATOM 794 C C . ARG A 1 101 ? -4.064 0.473 18.866 1.00 76.88 101 ARG A C 1
ATOM 796 O O . ARG A 1 101 ? -5.164 -0.064 19.004 1.00 76.88 101 ARG A O 1
ATOM 803 N N . LYS A 1 102 ? -3.017 0.247 19.664 1.00 78.69 102 LYS A N 1
ATOM 804 C CA . LYS A 1 102 ? -3.065 -0.652 20.821 1.00 78.69 102 LYS A CA 1
ATOM 805 C C . LYS A 1 102 ? -4.117 -0.190 21.832 1.00 78.69 102 LYS A C 1
ATOM 807 O O . LYS A 1 102 ? -4.924 -1.000 22.268 1.00 78.69 102 LYS A O 1
ATOM 812 N N . GLN A 1 103 ? -4.167 1.108 22.140 1.00 80.50 103 GLN A N 1
ATOM 813 C CA . GLN A 1 103 ? -5.178 1.686 23.040 1.00 80.50 103 GLN A CA 1
ATOM 814 C C . GLN A 1 103 ? -6.614 1.494 22.530 1.00 80.50 103 GLN A C 1
ATOM 816 O O . GLN A 1 103 ? -7.532 1.303 23.321 1.00 80.50 103 GLN A O 1
ATOM 821 N N . LYS A 1 104 ? -6.815 1.508 21.208 1.00 73.88 104 LYS A N 1
ATOM 822 C CA . LYS A 1 104 ? -8.129 1.327 20.572 1.00 73.88 104 LYS A CA 1
ATOM 823 C C . LYS A 1 104 ? -8.543 -0.143 20.406 1.00 73.88 104 LYS A C 1
ATOM 825 O O . LYS A 1 104 ? -9.576 -0.396 19.788 1.00 73.88 104 LYS A O 1
ATOM 830 N N . ASN A 1 105 ? -7.759 -1.104 20.913 1.00 70.69 105 ASN A N 1
ATOM 831 C CA . ASN A 1 105 ? -7.958 -2.546 20.701 1.00 70.69 105 ASN A CA 1
ATOM 832 C C . ASN A 1 105 ? -8.165 -2.915 19.219 1.00 70.69 105 ASN A C 1
ATOM 834 O O . ASN A 1 105 ? -8.910 -3.837 18.883 1.00 70.69 105 ASN A O 1
ATOM 838 N N . ILE A 1 106 ? -7.520 -2.173 18.314 1.00 66.44 106 ILE A N 1
ATOM 8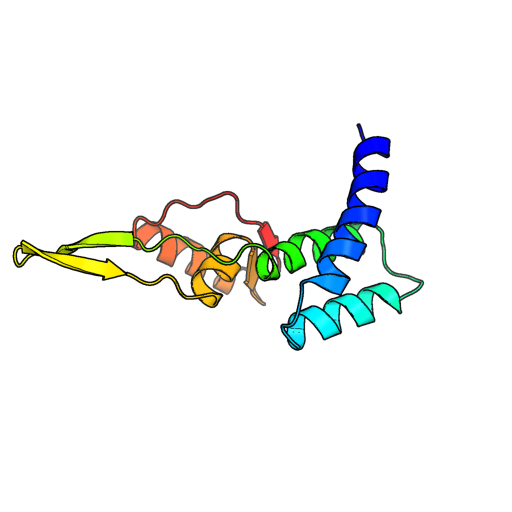39 C CA . ILE A 1 106 ? -7.534 -2.492 16.888 1.00 66.44 106 ILE A CA 1
ATOM 840 C C . ILE A 1 106 ? -6.460 -3.563 16.677 1.00 66.44 106 ILE A C 1
ATOM 842 O O . ILE A 1 106 ? -5.298 -3.295 16.995 1.00 66.44 106 ILE A O 1
ATOM 846 N N . PRO A 1 107 ? -6.804 -4.755 16.151 1.00 59.81 107 PRO A N 1
ATOM 847 C CA . PRO A 1 107 ? -5.811 -5.770 15.841 1.00 59.81 107 PRO A CA 1
ATOM 848 C C . PRO A 1 107 ? -4.748 -5.169 14.928 1.00 59.81 107 PRO A C 1
ATOM 850 O O . PRO A 1 107 ? -5.072 -4.618 13.872 1.00 59.81 107 PRO A O 1
ATOM 853 N N . ILE A 1 108 ? -3.484 -5.268 15.334 1.00 57.38 108 ILE A N 1
ATOM 854 C CA . ILE A 1 108 ? -2.369 -4.939 14.452 1.00 57.38 108 ILE A CA 1
ATOM 855 C C . ILE A 1 108 ? -2.307 -6.084 13.440 1.00 57.38 108 ILE A C 1
ATOM 857 O O . ILE A 1 108 ? -1.682 -7.112 13.682 1.00 57.38 108 ILE A O 1
ATOM 861 N N . GLN A 1 109 ? -3.054 -5.950 12.343 1.00 56.66 109 GLN A N 1
ATOM 862 C CA . GLN A 1 109 ? -2.861 -6.803 11.175 1.00 56.66 109 GLN A CA 1
ATOM 863 C C . GLN A 1 109 ? -1.418 -6.637 10.672 1.00 56.66 109 GLN A C 1
ATOM 865 O O . GLN A 1 109 ? -0.818 -5.592 10.948 1.00 56.66 109 GLN A O 1
ATOM 870 N N . PRO A 1 110 ? -0.848 -7.624 9.954 1.00 56.62 110 PRO A N 1
ATOM 871 C CA . PRO A 1 110 ? 0.473 -7.478 9.352 1.00 56.62 110 PRO A CA 1
ATOM 872 C C . PRO A 1 110 ? 0.532 -6.161 8.573 1.00 56.62 110 PRO A C 1
ATOM 874 O O . PRO A 1 110 ? -0.209 -5.963 7.613 1.00 56.62 110 PRO A O 1
ATOM 877 N N . CYS A 1 111 ? 1.358 -5.237 9.054 1.00 68.00 111 CYS A N 1
ATOM 878 C CA . CYS A 1 111 ? 1.425 -3.866 8.574 1.00 68.00 111 CYS A CA 1
ATOM 879 C C . CYS A 1 111 ? 2.883 -3.562 8.251 1.00 68.00 111 CYS A C 1
ATOM 881 O O . CYS A 1 111 ? 3.757 -3.781 9.091 1.00 68.00 111 CYS A O 1
ATOM 883 N N . MET A 1 112 ? 3.152 -3.095 7.032 1.00 72.50 112 MET A N 1
ATOM 884 C CA . MET A 1 112 ? 4.497 -2.647 6.673 1.00 72.50 112 MET A CA 1
ATOM 885 C C . MET A 1 112 ? 4.750 -1.278 7.298 1.00 72.50 112 MET A C 1
ATOM 887 O O . MET A 1 112 ? 3.918 -0.378 7.187 1.00 72.50 112 MET A O 1
ATOM 891 N N . LEU A 1 113 ? 5.896 -1.140 7.955 1.00 74.94 113 LEU A N 1
ATOM 892 C CA . LEU A 1 113 ? 6.348 0.105 8.559 1.00 74.94 113 LEU A CA 1
ATOM 893 C C . LEU A 1 113 ? 7.397 0.714 7.632 1.00 74.94 113 LEU A C 1
ATOM 895 O O . LEU A 1 113 ? 8.415 0.077 7.362 1.00 74.94 113 LEU A O 1
ATOM 899 N N . ILE A 1 114 ? 7.121 1.908 7.118 1.00 73.44 114 ILE A N 1
ATOM 900 C CA . ILE A 1 114 ? 8.023 2.640 6.229 1.00 73.44 114 ILE A CA 1
ATOM 901 C C . ILE A 1 114 ? 8.378 3.958 6.914 1.00 73.44 114 ILE A C 1
ATOM 903 O O . ILE A 1 114 ? 7.483 4.710 7.309 1.00 73.44 114 ILE A O 1
ATOM 907 N N . LEU A 1 115 ? 9.682 4.185 7.064 1.00 71.38 115 LEU A N 1
ATOM 908 C CA . LEU A 1 115 ? 10.278 5.428 7.541 1.00 71.38 115 LEU A CA 1
ATOM 909 C C . LEU A 1 115 ? 10.710 6.282 6.344 1.00 71.38 115 LEU A C 1
ATOM 911 O O . LEU A 1 115 ? 11.281 5.679 5.405 1.00 71.38 115 LEU A O 1
#

Radius of gyration: 17.27 Å; chains: 1; bounding box: 47×30×40 Å

Secondary structure (DSSP, 8-state):
-HHHHHHHHHHHHHHHHHH---HHHHHHHHHHHH-TT--HHHHHHHHHHHHHHH-----EEEEE-TTS-EEEEE--HHHHHHHHEEE-SSHHHHHHHHHHHHHTT----S-EEE-

Foldseek 3Di:
DVVVVVVVLVVLLVVLQVQQPDPVLNVLSVVLVPDPPDDPVNNVVSSQLSVLRVPQPPDFDWDQDPVRDTDTDDQDSVNSSCLAEPEDPDPVVVVVVVVVCVVVVNPSDHYHYHD

pLDDT: mean 78.5, std 11.12, range [51.25, 92.56]